Protein AF-X1R0R8-F1 (afdb_monomer)

Structure (mmCIF, N/CA/C/O backbone):
data_AF-X1R0R8-F1
#
_entry.id   AF-X1R0R8-F1
#
loop_
_atom_site.group_PDB
_atom_site.id
_atom_site.type_symbol
_atom_site.label_atom_id
_atom_site.label_alt_id
_atom_site.label_comp_id
_atom_site.label_asym_id
_atom_site.label_entity_id
_atom_site.label_seq_id
_atom_site.pdbx_PDB_ins_code
_atom_site.Cartn_x
_atom_site.Cartn_y
_atom_site.Cartn_z
_atom_site.occupancy
_atom_site.B_iso_or_equiv
_atom_site.auth_seq_id
_atom_site.auth_comp_id
_atom_site.auth_asym_id
_atom_site.auth_atom_id
_atom_site.pdbx_PDB_model_num
ATOM 1 N N . MET A 1 1 ? -24.224 -4.195 10.709 1.00 54.72 1 MET A N 1
ATOM 2 C CA . MET A 1 1 ? -22.981 -3.680 10.096 1.00 54.72 1 MET A CA 1
ATOM 3 C C . MET A 1 1 ? -23.033 -4.026 8.613 1.00 54.72 1 MET A C 1
ATOM 5 O O . MET A 1 1 ? -23.130 -5.202 8.297 1.00 54.72 1 MET A O 1
ATOM 9 N N . SER A 1 2 ? -23.118 -3.040 7.715 1.00 60.81 2 SER A N 1
ATOM 10 C CA . SER A 1 2 ? -23.192 -3.307 6.268 1.00 60.81 2 SER A CA 1
ATOM 11 C C . SER A 1 2 ? -21.781 -3.527 5.736 1.00 60.81 2 SER A C 1
ATOM 13 O O . SER A 1 2 ? -20.965 -2.611 5.800 1.00 60.81 2 SER A O 1
ATOM 15 N N . ILE A 1 3 ? -21.496 -4.714 5.201 1.00 70.50 3 ILE A N 1
ATOM 16 C CA . ILE A 1 3 ? -20.252 -4.977 4.470 1.00 70.50 3 ILE A CA 1
ATOM 17 C C . ILE A 1 3 ? -20.364 -4.271 3.115 1.00 70.50 3 ILE A C 1
ATOM 19 O O . ILE A 1 3 ? -21.369 -4.422 2.421 1.00 70.50 3 ILE A O 1
ATOM 23 N N . LYS A 1 4 ? -19.365 -3.464 2.755 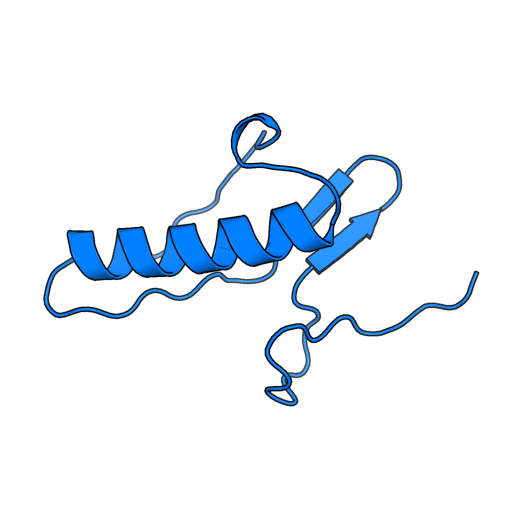1.00 82.56 4 LYS A N 1
ATOM 24 C CA . LYS A 1 4 ? -19.278 -2.792 1.454 1.00 82.56 4 LYS A CA 1
ATOM 25 C C . LYS A 1 4 ? -17.914 -3.084 0.845 1.00 82.56 4 LYS A C 1
ATOM 27 O O . LYS A 1 4 ? -16.907 -2.997 1.544 1.00 82.56 4 LYS A O 1
ATOM 32 N N . LYS A 1 5 ? -17.886 -3.414 -0.448 1.00 85.94 5 LYS A N 1
ATOM 33 C CA . LYS A 1 5 ? -16.639 -3.464 -1.218 1.00 85.94 5 LYS A CA 1
ATOM 34 C C . LYS A 1 5 ? -16.061 -2.051 -1.283 1.00 85.94 5 LYS A C 1
ATOM 36 O O . LYS A 1 5 ? -16.780 -1.117 -1.633 1.00 85.94 5 LYS A O 1
ATOM 41 N N . ILE A 1 6 ? -14.782 -1.910 -0.954 1.00 91.75 6 ILE A N 1
ATOM 42 C CA . ILE A 1 6 ? -14.058 -0.645 -1.082 1.00 91.75 6 ILE A CA 1
ATOM 43 C C . ILE A 1 6 ? -13.210 -0.745 -2.344 1.00 91.75 6 ILE A C 1
ATOM 45 O O . ILE A 1 6 ? -12.272 -1.529 -2.374 1.00 91.75 6 ILE A O 1
ATOM 49 N N . ASP A 1 7 ? -13.556 0.002 -3.387 1.00 91.31 7 ASP A N 1
ATOM 50 C CA . ASP A 1 7 ? -12.848 0.018 -4.673 1.00 91.31 7 ASP A CA 1
ATOM 51 C C . ASP A 1 7 ? -12.455 1.463 -4.989 1.00 91.31 7 ASP A C 1
ATOM 53 O O . ASP A 1 7 ? -13.180 2.193 -5.656 1.00 91.31 7 ASP A O 1
ATOM 57 N N . ILE A 1 8 ? -11.337 1.909 -4.412 1.00 91.62 8 ILE A N 1
ATOM 58 C CA . ILE A 1 8 ? -10.903 3.314 -4.477 1.00 91.62 8 ILE A CA 1
ATOM 59 C C . ILE A 1 8 ? -10.524 3.712 -5.910 1.00 91.62 8 ILE A C 1
ATOM 61 O O . ILE A 1 8 ? -10.635 4.878 -6.291 1.00 91.62 8 ILE A O 1
ATOM 65 N N . ASP A 1 9 ? -10.047 2.751 -6.696 1.00 87.69 9 ASP A N 1
ATOM 66 C CA . ASP A 1 9 ? -9.567 2.983 -8.056 1.00 87.69 9 ASP A CA 1
ATOM 67 C C . ASP A 1 9 ? -10.661 2.747 -9.112 1.00 87.69 9 ASP A C 1
ATOM 69 O O . ASP A 1 9 ? -10.412 2.965 -10.294 1.00 87.69 9 ASP A O 1
ATOM 73 N N . ASN A 1 10 ? -11.872 2.346 -8.694 1.00 85.56 10 ASN A N 1
ATOM 74 C CA . ASN A 1 10 ? -13.022 2.046 -9.555 1.00 85.56 10 ASN A CA 1
ATOM 75 C C . ASN A 1 10 ? -12.679 1.101 -10.719 1.00 85.56 10 ASN A C 1
ATOM 77 O O . ASN A 1 10 ? -13.201 1.247 -11.825 1.00 85.56 10 ASN A O 1
ATOM 81 N N . GLN A 1 11 ? -11.799 0.126 -10.482 1.00 84.56 11 GLN A N 1
ATOM 82 C CA . GLN A 1 11 ? -11.306 -0.753 -11.549 1.00 84.56 11 GLN A CA 1
ATOM 83 C C . GLN A 1 11 ? -12.206 -1.965 -11.797 1.00 84.56 11 GLN A C 1
ATOM 85 O O . GLN A 1 11 ? -11.969 -2.737 -12.723 1.00 84.56 11 GLN A O 1
ATOM 90 N N . GLY A 1 12 ? -13.237 -2.171 -10.969 1.00 86.44 12 GLY A N 1
ATOM 91 C CA . GLY A 1 12 ? -14.135 -3.317 -11.115 1.00 86.44 12 GLY A CA 1
ATOM 92 C C . GLY A 1 12 ? -13.483 -4.649 -10.731 1.00 86.44 12 GLY A C 1
ATOM 93 O O . GLY A 1 12 ? -14.041 -5.709 -11.003 1.00 86.44 12 GLY A O 1
ATOM 94 N N . TRP A 1 13 ? -12.324 -4.613 -10.069 1.00 87.56 13 TRP A N 1
ATOM 95 C CA . TRP A 1 13 ? -11.598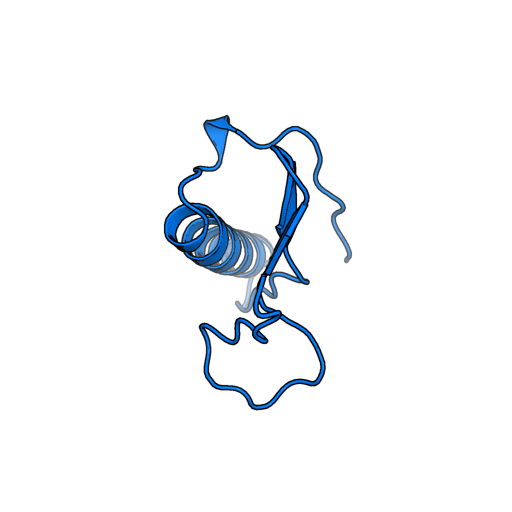 -5.799 -9.617 1.00 87.56 13 TRP A CA 1
ATOM 96 C C . TRP A 1 13 ? -12.387 -6.612 -8.593 1.00 87.56 13 TRP A C 1
ATOM 98 O O . TRP A 1 13 ? -13.254 -6.092 -7.900 1.00 87.56 13 TRP A O 1
ATOM 108 N N . THR A 1 14 ? -12.097 -7.900 -8.452 1.00 92.38 14 THR A N 1
ATOM 109 C CA . THR A 1 14 ? -12.835 -8.765 -7.513 1.00 92.38 14 THR A CA 1
ATOM 110 C C . THR A 1 14 ? -12.431 -8.564 -6.050 1.00 92.38 14 THR A C 1
ATOM 112 O O . THR A 1 14 ? -13.122 -9.054 -5.159 1.00 92.38 14 THR A O 1
ATOM 115 N N . TYR A 1 15 ? -11.358 -7.815 -5.785 1.00 91.94 15 TYR A N 1
ATOM 116 C CA . TYR A 1 15 ? -10.866 -7.508 -4.443 1.00 91.94 15 TYR A CA 1
ATOM 117 C C . TYR A 1 15 ? -11.210 -6.083 -3.988 1.00 91.94 15 TYR A C 1
ATOM 119 O O . TYR A 1 15 ? -11.511 -5.200 -4.793 1.00 91.94 15 TYR A O 1
ATOM 127 N N . SER A 1 16 ? -11.165 -5.864 -2.671 1.00 94.69 16 SER A N 1
ATOM 128 C CA . SER A 1 16 ? -11.251 -4.530 -2.063 1.00 94.69 16 SER A CA 1
ATOM 129 C C . SER A 1 16 ? -9.868 -3.885 -2.012 1.00 94.69 16 SER A C 1
ATOM 131 O O . SER A 1 16 ? -8.903 -4.570 -1.700 1.00 94.69 16 SER A O 1
ATOM 133 N N . SER A 1 17 ? -9.746 -2.575 -2.214 1.00 95.81 17 SER A N 1
ATOM 134 C CA . SER A 1 17 ? -8.492 -1.827 -2.028 1.00 95.81 17 SER A CA 1
ATOM 135 C C . SER A 1 17 ? -7.898 -2.033 -0.628 1.00 95.81 17 SER A C 1
ATOM 137 O O . SER A 1 17 ? -6.689 -2.194 -0.480 1.00 95.81 17 SER A O 1
ATOM 139 N N . TYR A 1 18 ? -8.753 -2.099 0.396 1.00 96.19 18 TYR A N 1
ATOM 140 C CA . TYR A 1 18 ? -8.387 -2.550 1.736 1.00 96.19 18 TYR A CA 1
ATOM 141 C C . TYR A 1 18 ? -9.599 -3.126 2.482 1.00 96.19 18 TYR A C 1
ATOM 143 O O . TYR A 1 18 ? -10.751 -2.946 2.077 1.00 96.19 18 TYR A O 1
ATOM 151 N N . VAL A 1 19 ? -9.331 -3.792 3.603 1.00 95.94 19 VAL A N 1
ATOM 152 C CA . VAL A 1 19 ? -10.323 -4.251 4.580 1.00 95.94 19 VAL A CA 1
ATOM 153 C C . VAL A 1 19 ? -9.912 -3.768 5.967 1.00 95.94 19 VAL A C 1
ATOM 155 O O . VAL A 1 19 ? -8.743 -3.860 6.336 1.00 95.94 19 VAL A O 1
ATOM 158 N N . ARG A 1 20 ? -10.878 -3.274 6.749 1.00 94.50 20 ARG A N 1
ATOM 159 C CA . ARG A 1 20 ? -10.694 -2.991 8.177 1.00 94.50 20 ARG A CA 1
ATOM 160 C C . ARG A 1 20 ? -11.327 -4.101 9.010 1.00 94.50 20 ARG A C 1
ATOM 162 O O . ARG A 1 20 ? -12.514 -4.382 8.847 1.00 94.50 20 ARG A O 1
ATOM 169 N N . ALA A 1 21 ? -10.550 -4.691 9.912 1.00 94.31 21 ALA A N 1
ATOM 170 C CA . ALA A 1 21 ? -11.000 -5.713 10.851 1.00 94.31 21 ALA A CA 1
ATOM 171 C C . ALA A 1 21 ? -10.569 -5.318 12.271 1.00 94.31 21 ALA A C 1
ATOM 173 O O . ALA A 1 21 ? -9.429 -5.538 12.676 1.00 94.31 21 ALA A O 1
ATOM 174 N N . GLY A 1 22 ? -11.485 -4.684 13.008 1.00 93.56 22 GLY A N 1
ATOM 175 C CA . GLY A 1 22 ? -11.165 -4.041 14.284 1.00 93.56 22 GLY A CA 1
ATOM 176 C C . GLY A 1 22 ? -10.192 -2.877 14.083 1.00 93.56 22 GLY A C 1
ATOM 177 O O . GLY A 1 22 ? -10.475 -1.951 13.311 1.00 93.56 22 GLY A O 1
ATOM 178 N N . ASP A 1 23 ? -9.044 -2.964 14.749 1.00 94.88 23 ASP A N 1
ATOM 179 C CA . ASP A 1 23 ? -7.971 -1.964 14.695 1.00 94.88 23 ASP A CA 1
ATOM 180 C C . ASP A 1 23 ? -6.951 -2.236 13.580 1.00 94.88 23 ASP A C 1
ATOM 182 O O . ASP A 1 23 ? -6.111 -1.389 13.293 1.00 94.88 23 ASP A O 1
ATOM 186 N N . PHE A 1 24 ? -7.041 -3.388 12.908 1.00 96.50 24 PHE A N 1
ATOM 187 C CA . PHE A 1 24 ? -6.142 -3.735 11.812 1.00 96.50 24 PHE A CA 1
ATOM 188 C C . PHE A 1 24 ? -6.705 -3.327 10.450 1.00 96.50 24 PHE A C 1
ATOM 190 O O . PHE A 1 24 ? -7.898 -3.482 10.160 1.00 96.50 24 PHE A O 1
ATOM 197 N N . ILE A 1 25 ? -5.802 -2.861 9.588 1.00 97.00 25 ILE A N 1
ATOM 198 C CA . ILE A 1 25 ? -6.051 -2.548 8.182 1.00 97.00 25 ILE A CA 1
ATOM 199 C C . ILE A 1 25 ? -5.221 -3.510 7.330 1.00 97.00 25 ILE A C 1
ATOM 201 O O . ILE A 1 25 ? -4.012 -3.630 7.511 1.00 97.00 25 ILE A O 1
ATOM 205 N N . PHE A 1 26 ? -5.876 -4.179 6.385 1.00 96.81 26 PHE A N 1
ATOM 206 C CA . PHE A 1 26 ? -5.246 -5.066 5.410 1.00 96.81 26 PHE A CA 1
ATOM 207 C C . PHE A 1 26 ? -5.425 -4.462 4.023 1.00 96.81 26 PHE A C 1
ATOM 209 O O . PHE A 1 26 ? -6.556 -4.345 3.550 1.00 96.81 26 PHE A O 1
ATOM 216 N N . THR A 1 27 ? -4.338 -4.058 3.374 1.00 96.62 27 THR A N 1
ATOM 217 C CA . THR A 1 27 ? -4.380 -3.521 2.009 1.00 96.62 27 THR A CA 1
ATOM 218 C C . THR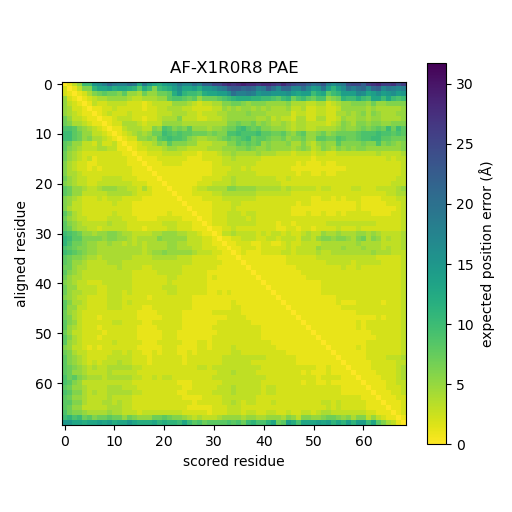 A 1 27 ? -4.270 -4.642 0.982 1.00 96.62 27 THR A C 1
ATOM 220 O O . THR A 1 27 ? -3.607 -5.653 1.217 1.00 96.62 27 THR A O 1
ATOM 223 N N . SER A 1 28 ? -4.900 -4.452 -0.175 1.00 95.50 28 SER A N 1
ATOM 224 C CA . SER A 1 28 ? -4.614 -5.270 -1.354 1.00 95.50 28 SER A CA 1
ATOM 225 C C . SER A 1 28 ? -3.234 -4.954 -1.924 1.00 95.50 28 SER A C 1
ATOM 227 O O . SER A 1 28 ? -2.535 -4.049 -1.456 1.00 95.50 28 SER A O 1
ATOM 229 N N . ILE A 1 29 ? -2.848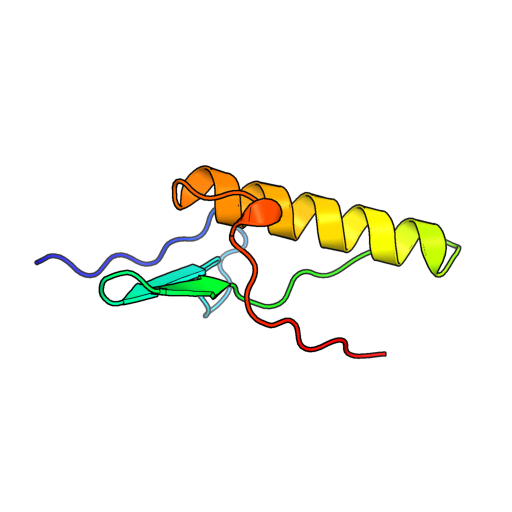 -5.716 -2.948 1.00 94.50 29 ILE A N 1
ATOM 230 C CA . ILE A 1 29 ? -1.625 -5.463 -3.703 1.00 94.50 29 ILE A CA 1
ATOM 231 C C . ILE A 1 29 ? -1.567 -4.001 -4.163 1.00 94.50 29 ILE A C 1
ATOM 233 O O . ILE A 1 29 ? -2.552 -3.446 -4.650 1.00 94.50 29 ILE A O 1
ATOM 237 N N . CYS A 1 30 ? -0.404 -3.388 -3.969 1.00 94.31 30 CYS A N 1
ATOM 238 C CA . CYS A 1 30 ? -0.086 -2.066 -4.485 1.00 94.31 30 CYS A CA 1
ATOM 239 C C . CYS A 1 30 ? 0.934 -2.262 -5.603 1.00 94.31 30 CYS A C 1
ATOM 241 O O . CYS A 1 30 ? 2.055 -2.705 -5.348 1.00 94.31 30 CYS A O 1
ATOM 243 N N . SER A 1 31 ? 0.516 -2.007 -6.839 1.00 90.88 31 SER A N 1
ATOM 244 C CA . SER A 1 31 ? 1.316 -2.264 -8.031 1.00 90.88 31 SER A CA 1
ATOM 245 C C . SER A 1 31 ? 1.977 -0.981 -8.499 1.00 90.88 31 SER A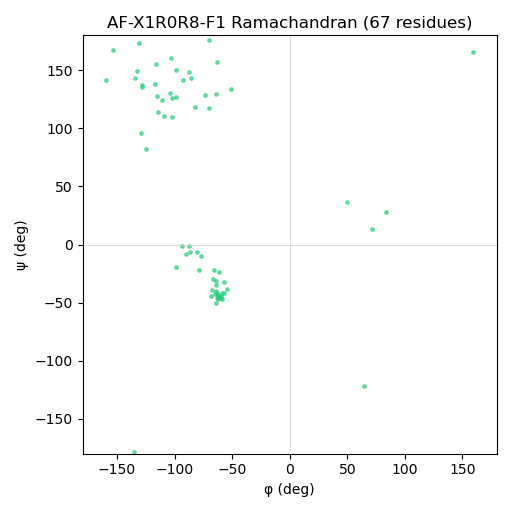 C 1
ATOM 247 O O . SER A 1 31 ? 1.331 0.046 -8.699 1.00 90.88 31 SER A O 1
ATOM 249 N N . GLY A 1 32 ? 3.287 -1.072 -8.669 1.00 90.00 32 GLY A N 1
ATOM 250 C CA . GLY A 1 32 ? 4.119 -0.002 -9.175 1.00 90.00 32 GLY A CA 1
ATOM 251 C C . GLY A 1 32 ? 4.423 -0.152 -10.654 1.00 90.00 32 GLY A C 1
ATOM 252 O O . GLY A 1 32 ? 4.535 -1.268 -11.154 1.00 90.00 32 GLY A O 1
ATOM 253 N N . PHE A 1 33 ? 4.611 0.972 -11.335 1.00 93.44 33 PHE A N 1
ATOM 254 C CA . PHE A 1 33 ? 5.011 1.042 -12.736 1.00 93.44 33 PHE A CA 1
ATOM 255 C C . PHE A 1 33 ? 6.154 2.051 -12.893 1.00 93.44 33 PHE A C 1
ATOM 257 O O . PHE A 1 33 ? 6.233 3.030 -12.150 1.00 93.44 33 PHE A O 1
ATOM 264 N N . GLY A 1 34 ? 7.036 1.817 -13.857 1.00 95.31 34 GLY A N 1
ATOM 265 C CA . GLY A 1 34 ? 8.173 2.686 -14.147 1.00 95.31 34 GLY A CA 1
ATOM 266 C C . GLY A 1 34 ? 9.260 1.946 -14.912 1.00 95.31 34 GLY A C 1
ATOM 267 O O . GLY A 1 34 ? 9.255 0.714 -14.958 1.00 95.31 34 GLY A O 1
ATOM 268 N N . ASP A 1 35 ? 10.192 2.697 -15.488 1.00 96.94 35 ASP A N 1
ATOM 269 C CA . ASP A 1 35 ? 11.306 2.141 -16.263 1.00 96.94 35 ASP A CA 1
ATOM 270 C C . ASP A 1 35 ? 12.413 1.612 -15.343 1.00 96.94 35 ASP A C 1
ATOM 272 O O . ASP A 1 35 ? 13.212 0.753 -15.720 1.00 96.94 35 ASP A O 1
ATOM 276 N N . THR A 1 36 ? 12.453 2.106 -14.103 1.00 97.31 36 THR A N 1
ATOM 277 C CA . THR A 1 36 ? 13.383 1.645 -13.072 1.00 97.31 36 THR A CA 1
ATOM 278 C C . THR A 1 36 ? 12.657 1.015 -11.890 1.00 97.31 36 THR A C 1
ATOM 280 O O . THR A 1 36 ? 11.527 1.372 -11.552 1.00 97.31 36 THR A O 1
ATOM 283 N N . ILE A 1 37 ? 13.355 0.132 -11.168 1.00 95.12 37 ILE A N 1
ATOM 284 C CA . ILE A 1 37 ? 12.836 -0.439 -9.917 1.00 95.12 37 ILE A CA 1
ATOM 285 C C . ILE A 1 37 ? 12.491 0.646 -8.891 1.00 95.12 37 ILE A C 1
ATOM 287 O O . ILE A 1 37 ? 11.546 0.490 -8.121 1.00 95.12 37 ILE A O 1
ATOM 291 N N . LYS A 1 38 ? 13.224 1.767 -8.898 1.00 96.56 38 LYS A N 1
ATOM 292 C CA . LYS A 1 38 ? 12.949 2.911 -8.029 1.00 96.56 38 LYS A CA 1
ATOM 293 C C . LYS A 1 38 ? 11.592 3.521 -8.363 1.00 96.56 38 LYS A C 1
ATOM 295 O O . LYS A 1 38 ? 10.778 3.693 -7.468 1.00 96.56 38 LYS A O 1
ATOM 300 N N . GLU A 1 39 ? 11.333 3.806 -9.634 1.00 97.12 39 GLU A N 1
ATOM 301 C CA . GLU A 1 39 ? 10.059 4.382 -10.080 1.00 97.12 39 GLU A CA 1
ATOM 302 C C . GLU A 1 39 ? 8.879 3.447 -9.807 1.00 97.12 39 GLU A C 1
ATOM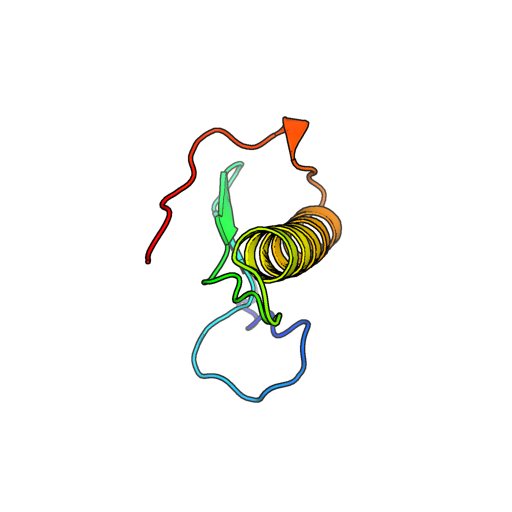 304 O O . GLU A 1 39 ? 7.862 3.885 -9.265 1.00 97.12 39 GLU A O 1
ATOM 309 N N . ALA A 1 40 ? 9.036 2.149 -10.086 1.00 96.25 40 ALA A N 1
ATOM 310 C CA . ALA A 1 40 ? 8.030 1.154 -9.734 1.00 96.25 40 ALA A CA 1
ATOM 311 C C . ALA A 1 40 ? 7.791 1.120 -8.212 1.00 96.25 40 ALA A C 1
ATOM 313 O O . ALA A 1 40 ? 6.656 1.156 -7.747 1.00 96.25 40 ALA A O 1
ATOM 314 N N . THR A 1 41 ? 8.847 1.140 -7.401 1.00 96.06 41 THR A N 1
ATOM 315 C CA . THR A 1 41 ? 8.700 1.137 -5.937 1.00 96.06 41 THR A CA 1
ATOM 316 C C . THR A 1 41 ? 7.978 2.390 -5.435 1.00 96.06 41 THR A C 1
ATOM 318 O O . THR A 1 41 ? 7.045 2.287 -4.641 1.00 96.06 41 THR A O 1
ATOM 321 N N . GLU A 1 42 ? 8.353 3.574 -5.919 1.00 96.81 42 GLU A N 1
ATOM 322 C CA . GLU A 1 42 ? 7.730 4.843 -5.518 1.00 96.81 42 GLU A CA 1
ATOM 323 C C . GLU A 1 42 ? 6.246 4.902 -5.903 1.00 96.81 42 GLU A C 1
ATOM 325 O O . GLU A 1 42 ? 5.399 5.317 -5.109 1.00 96.81 42 GLU A O 1
ATOM 330 N N . THR A 1 43 ? 5.890 4.441 -7.103 1.00 96.69 43 THR A N 1
ATOM 331 C CA . THR A 1 43 ? 4.487 4.409 -7.544 1.00 96.69 43 THR A CA 1
ATOM 332 C C . THR A 1 43 ? 3.652 3.406 -6.743 1.00 96.69 43 THR A C 1
ATOM 334 O O . THR A 1 43 ? 2.533 3.744 -6.346 1.00 96.69 43 THR A O 1
ATOM 337 N N . ALA A 1 44 ? 4.205 2.237 -6.401 1.00 96.25 44 ALA A N 1
ATOM 338 C CA . ALA A 1 44 ? 3.557 1.284 -5.499 1.00 96.25 44 ALA A CA 1
ATOM 339 C C . ALA A 1 44 ? 3.330 1.885 -4.098 1.00 96.25 44 ALA A C 1
ATOM 341 O O . ALA A 1 44 ? 2.233 1.789 -3.542 1.00 96.25 44 ALA A O 1
ATOM 342 N N . LEU A 1 45 ? 4.339 2.562 -3.535 1.00 96.50 45 LEU A N 1
ATOM 343 C CA . LEU A 1 45 ? 4.232 3.227 -2.232 1.00 96.50 45 LEU A CA 1
ATOM 344 C C . LEU A 1 45 ? 3.206 4.368 -2.245 1.00 96.50 45 LEU A C 1
ATOM 346 O O . LEU A 1 45 ? 2.490 4.562 -1.261 1.00 96.50 45 LEU A O 1
ATOM 350 N N . ASN A 1 46 ? 3.070 5.094 -3.356 1.00 96.62 46 ASN A N 1
ATOM 351 C CA . ASN A 1 46 ? 2.034 6.115 -3.511 1.00 96.62 46 ASN A CA 1
ATOM 352 C C . ASN A 1 46 ? 0.621 5.516 -3.484 1.00 96.62 46 ASN A C 1
ATOM 354 O O . ASN A 1 46 ? -0.272 6.080 -2.842 1.00 96.62 46 ASN A O 1
ATOM 358 N N . GLN A 1 47 ? 0.414 4.358 -4.116 1.00 95.94 47 GLN A N 1
ATOM 359 C CA . GLN A 1 47 ? -0.860 3.640 -4.034 1.00 95.94 47 GLN A CA 1
ATOM 360 C C . GLN A 1 47 ? -1.137 3.147 -2.606 1.00 95.94 47 GLN A C 1
ATOM 362 O O . GLN A 1 47 ? -2.242 3.340 -2.095 1.00 95.94 47 GLN A O 1
ATOM 367 N N . LEU A 1 48 ? -0.124 2.613 -1.916 1.00 96.94 48 LEU A N 1
ATOM 368 C CA . LEU A 1 48 ? -0.249 2.199 -0.517 1.00 96.94 48 LEU A CA 1
ATOM 369 C C . LEU A 1 48 ? -0.656 3.370 0.390 1.00 96.94 48 LEU A C 1
ATOM 371 O O . LEU A 1 48 ? -1.612 3.254 1.159 1.00 96.94 48 LEU A O 1
ATOM 375 N N . ARG A 1 49 ? 0.000 4.530 0.249 1.00 97.12 49 ARG A N 1
ATOM 376 C CA . ARG A 1 49 ? -0.363 5.763 0.970 1.00 97.12 49 ARG A CA 1
ATOM 377 C C . ARG A 1 49 ? -1.810 6.172 0.708 1.00 97.12 49 ARG A C 1
ATOM 379 O O . ARG A 1 49 ? -2.507 6.570 1.637 1.00 97.12 49 ARG A O 1
ATOM 386 N N . LYS A 1 50 ? -2.279 6.072 -0.540 1.00 96.69 50 LYS A N 1
ATOM 387 C CA . LYS A 1 50 ? -3.673 6.374 -0.905 1.00 96.69 50 LYS A CA 1
ATOM 388 C C . LYS A 1 50 ? -4.651 5.478 -0.140 1.00 96.69 50 LYS A C 1
ATOM 390 O O . LYS A 1 50 ? -5.640 5.974 0.398 1.00 96.69 50 LYS A O 1
ATOM 395 N N . TYR A 1 51 ? -4.373 4.176 -0.079 1.00 96.88 51 TYR A N 1
ATOM 396 C CA . TYR A 1 51 ? -5.239 3.207 0.593 1.00 96.88 51 TYR A CA 1
ATOM 397 C C . TYR A 1 51 ? -5.250 3.403 2.112 1.00 96.88 51 TYR A C 1
ATOM 399 O O . TYR A 1 51 ? -6.328 3.441 2.706 1.00 96.88 51 TYR A O 1
ATOM 4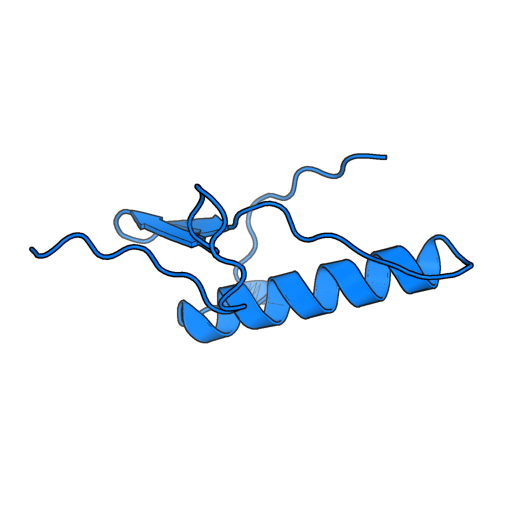07 N N . LEU A 1 52 ? -4.082 3.604 2.728 1.00 97.06 52 LEU A N 1
ATOM 408 C CA . LEU A 1 52 ? -3.966 3.871 4.164 1.00 97.06 52 LEU A CA 1
ATOM 409 C C . LEU A 1 52 ? -4.680 5.166 4.557 1.00 97.06 52 LEU A C 1
ATOM 411 O O . LEU A 1 52 ? -5.509 5.145 5.466 1.00 97.06 52 LEU A O 1
ATOM 415 N N . LYS A 1 53 ? -4.473 6.260 3.811 1.00 97.19 53 LYS A N 1
ATOM 416 C CA . LYS A 1 53 ? -5.152 7.538 4.082 1.00 97.19 53 LYS A CA 1
ATOM 417 C C . LYS A 1 53 ? -6.667 7.410 4.016 1.00 97.19 53 LYS A C 1
ATOM 419 O O . LYS A 1 53 ? -7.361 7.933 4.882 1.00 97.19 53 LYS A O 1
ATOM 424 N N . HIS A 1 54 ? -7.192 6.680 3.030 1.00 96.62 54 HIS A N 1
ATOM 425 C CA . HIS A 1 54 ? -8.630 6.413 2.949 1.00 96.62 54 HIS A CA 1
ATOM 426 C C . HIS A 1 54 ? -9.134 5.567 4.134 1.00 96.62 54 HIS A C 1
ATOM 428 O O . HIS A 1 54 ? -10.274 5.721 4.569 1.00 96.62 54 HIS A O 1
ATOM 434 N N . ALA A 1 55 ? -8.294 4.688 4.681 1.00 95.44 55 ALA A N 1
ATOM 435 C CA . ALA A 1 55 ? -8.599 3.897 5.870 1.00 95.44 55 ALA A CA 1
ATOM 436 C C . ALA A 1 55 ? -8.419 4.662 7.201 1.00 95.44 55 ALA A C 1
ATOM 438 O O . ALA A 1 55 ? -8.803 4.134 8.250 1.00 95.44 55 ALA A O 1
ATOM 439 N N . GLY A 1 56 ? -7.892 5.893 7.162 1.00 96.56 56 GLY A N 1
ATOM 440 C CA . GLY A 1 56 ? -7.608 6.721 8.337 1.00 96.56 56 GLY A CA 1
ATOM 441 C C . GLY A 1 56 ? -6.267 6.422 9.016 1.00 96.56 56 GLY A C 1
ATOM 442 O O . GLY A 1 56 ? -6.168 6.620 10.221 1.00 96.56 56 GLY A O 1
ATOM 443 N N . ALA A 1 57 ? -5.279 5.931 8.264 1.00 97.06 57 ALA A N 1
ATOM 444 C CA . ALA A 1 57 ? -3.919 5.615 8.713 1.00 97.06 57 ALA A CA 1
ATOM 445 C C . ALA A 1 57 ? -2.860 6.226 7.769 1.00 97.06 57 ALA A C 1
ATOM 447 O O . ALA A 1 57 ? -3.196 6.745 6.699 1.00 97.06 57 ALA A O 1
ATOM 448 N N . ASP A 1 58 ? -1.579 6.129 8.123 1.00 97.38 58 ASP A N 1
ATOM 449 C CA . ASP A 1 58 ? -0.443 6.467 7.250 1.00 97.38 58 ASP A CA 1
ATOM 450 C C . ASP A 1 58 ? 0.662 5.391 7.318 1.00 97.38 58 ASP A C 1
ATOM 452 O O . ASP A 1 58 ? 0.520 4.365 7.980 1.00 97.38 58 ASP A O 1
ATOM 456 N N . LEU A 1 59 ? 1.774 5.588 6.602 1.00 96.12 59 LEU A N 1
ATOM 457 C CA . LEU A 1 59 ? 2.903 4.649 6.608 1.00 96.12 59 LEU A CA 1
ATOM 458 C C . LEU A 1 59 ? 3.546 4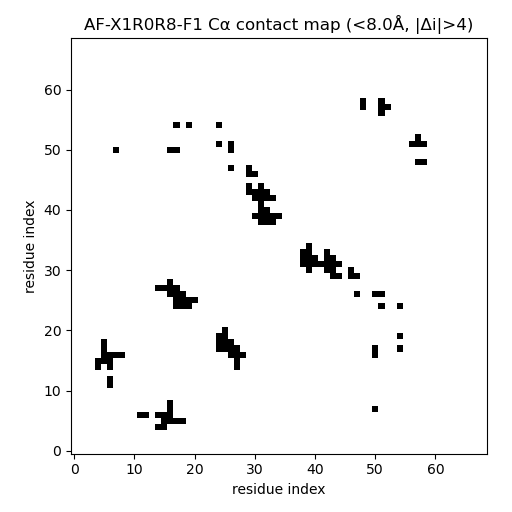.479 7.990 1.00 96.12 59 LEU A C 1
ATOM 460 O O . LEU A 1 59 ? 4.176 3.454 8.224 1.00 96.12 59 LEU A O 1
ATOM 464 N N . GLU A 1 60 ? 3.409 5.456 8.887 1.00 97.44 60 GLU A N 1
ATOM 465 C CA . GLU A 1 60 ? 3.908 5.356 10.266 1.00 97.44 60 GLU A CA 1
ATOM 466 C C . GLU A 1 60 ? 3.173 4.270 11.070 1.00 97.44 60 GLU A C 1
ATOM 468 O O . GLU A 1 60 ? 3.739 3.715 12.008 1.00 97.44 60 GLU A O 1
ATOM 473 N N . ASP A 1 61 ? 1.959 3.896 10.649 1.00 97.38 61 ASP A N 1
ATOM 474 C CA . ASP A 1 61 ? 1.157 2.834 11.262 1.00 97.38 61 ASP A CA 1
ATOM 475 C C . ASP A 1 61 ? 1.468 1.434 10.684 1.00 97.38 61 ASP A C 1
ATOM 477 O O . ASP A 1 61 ? 0.873 0.432 11.096 1.00 97.38 61 ASP A O 1
ATOM 481 N N . LEU A 1 62 ? 2.373 1.323 9.699 1.00 96.19 62 LEU A N 1
ATOM 482 C CA . LEU A 1 62 ? 2.702 0.043 9.069 1.00 96.19 62 LEU A CA 1
ATOM 483 C C . LEU A 1 62 ? 3.481 -0.870 10.014 1.00 96.19 62 LEU A C 1
ATOM 485 O O . LEU A 1 62 ? 4.634 -0.625 10.356 1.00 96.19 62 LEU A O 1
ATOM 489 N N . VAL A 1 63 ? 2.880 -2.016 10.325 1.00 97.69 63 VAL A N 1
ATOM 490 C CA . VAL A 1 63 ? 3.511 -3.056 11.153 1.00 97.69 63 VAL A CA 1
ATOM 491 C C . VAL A 1 63 ? 4.122 -4.200 10.340 1.00 97.69 63 VAL A C 1
ATOM 493 O O . VAL A 1 63 ? 4.947 -4.954 10.853 1.00 97.69 63 VAL A O 1
ATOM 496 N N . LYS A 1 64 ? 3.707 -4.375 9.077 1.00 97.69 64 LYS A N 1
ATOM 497 C CA . LYS A 1 64 ? 4.191 -5.447 8.195 1.00 97.69 64 LYS A CA 1
ATOM 498 C C . LYS A 1 64 ? 3.940 -5.122 6.725 1.00 97.69 64 LYS A C 1
ATOM 500 O O . LYS A 1 64 ? 2.866 -4.651 6.368 1.00 97.69 64 LYS A O 1
ATOM 505 N N . VAL A 1 65 ? 4.899 -5.481 5.871 1.00 96.38 65 VAL A N 1
ATOM 506 C CA . VAL A 1 65 ? 4.783 -5.442 4.406 1.00 96.38 65 VAL A CA 1
ATOM 507 C C . VAL A 1 65 ? 5.325 -6.747 3.823 1.00 96.38 65 VAL A C 1
ATOM 509 O O . VAL A 1 65 ? 6.297 -7.303 4.331 1.00 96.38 65 VAL A O 1
ATOM 512 N N . THR A 1 66 ? 4.687 -7.243 2.762 1.00 97.00 66 THR A N 1
ATOM 513 C CA . THR A 1 66 ? 5.223 -8.321 1.915 1.00 97.00 66 THR A CA 1
ATOM 514 C C . THR A 1 66 ? 5.566 -7.720 0.560 1.00 97.00 66 THR A C 1
ATOM 516 O O . THR A 1 66 ? 4.703 -7.108 -0.062 1.00 97.00 66 THR A O 1
ATOM 519 N N . VAL A 1 67 ? 6.817 -7.873 0.127 1.00 94.12 67 VAL A N 1
ATOM 520 C CA . VAL A 1 67 ? 7.308 -7.355 -1.157 1.00 94.12 67 VAL A CA 1
ATOM 521 C C . VAL A 1 67 ? 7.426 -8.515 -2.139 1.00 94.12 67 VAL A C 1
ATOM 523 O O . VAL A 1 67 ? 8.000 -9.550 -1.800 1.00 94.12 67 VAL A O 1
ATOM 526 N N . THR A 1 68 ? 6.871 -8.345 -3.337 1.00 87.62 68 THR A N 1
ATOM 527 C CA . THR A 1 68 ? 6.931 -9.315 -4.440 1.00 87.62 68 THR A CA 1
ATOM 528 C C . THR A 1 68 ? 7.682 -8.703 -5.618 1.00 87.62 68 THR A C 1
ATOM 530 O O . THR A 1 68 ? 7.450 -7.533 -5.926 1.00 87.62 68 THR A O 1
ATOM 533 N N . PHE A 1 69 ? 8.550 -9.491 -6.254 1.00 70.88 69 PHE A N 1
ATOM 534 C CA . PHE A 1 69 ? 9.364 -9.108 -7.413 1.00 70.88 69 PHE A CA 1
ATOM 535 C C . PHE A 1 69 ? 8.890 -9.843 -8.663 1.00 70.88 69 PHE A C 1
ATOM 537 O O . PHE A 1 69 ? 8.484 -11.020 -8.510 1.00 70.88 69 PHE A O 1
#

Foldseek 3Di:
DDDDAADPPPPPDPHHQWDDDPPDIGGDFQFADDPDPVRRVVNSQVSVQVSQVVVVHGPVPDPDDDDDD

InterPro domains:
  IPR006175 YjgF/YER057c/UK114 family [PF01042] (14-67)
  IPR035959 RutC-like superfamily [G3DSA:3.30.1330.40] (1-69)
  IPR035959 RutC-like superfamily [SSF55298] (6-68)

Mean predicted aligned error: 3.47 Å

Radius of gyration: 12.7 Å; Cα contacts (8 Å, |Δi|>4): 68; chains: 1; bounding box: 37×17×31 Å

Organism: NCBI:txid412755

Nearest PDB structures (foldseek):
  3i7t-assembly1_A  TM=9.452E-01  e=2.595E-02  Mycobacteriu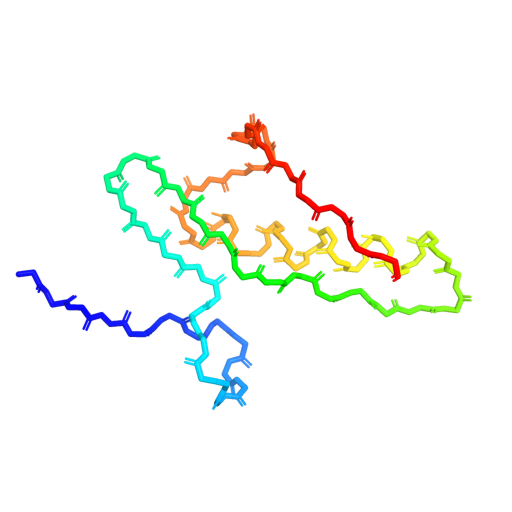m tuberculosis H37Rv
  6a30-assembly1_A  TM=4.377E-01  e=3.985E+00  Rattus norvegicus

Secondary structure (DSSP, 8-state):
-------TT----SS-SEEEETTEEEE-------SSHHHHHHHHHHHHHHHHHHHT--GGG--------

Solvent-accessible surface area (backbone atoms only — not comparable to full-atom values): 4543 Å² total; per-residue (Å²): 136,86,88,72,86,38,58,88,80,70,76,80,62,99,64,40,48,46,49,77,63,89,92,47,76,48,69,46,92,53,77,44,61,62,96,43,73,64,43,15,50,53,43,13,51,51,48,45,45,53,48,30,48,76,74,75,46,52,77,90,72,63,86,79,85,85,89,86,133

Sequence (69 aa):
MSIKKIDIDNQGWTYSSYVRAGDFIFTSICSGFGDTIKEATETALNQLRKYLKHAGADLEDLVKVTVTF

pLDDT: mean 92.66, std 8.07, range [54.72, 97.69]